Protein AF-A0A4Q6VB84-F1 (afdb_monomer_lite)

Sequence (178 aa):
MNTLSVRALLVRGMLSGLAAGAAALLVAYFLGESRVDAAIALEEHAAGGHHDHGGEEELVSRAMQATGGLATGVLVFGVAVGGIAAIAFCVALGRIGRFGPRATAAFLLAVTLAYVFLPSYNEVGPDFPGQLLWQFRLATLAVQAVLWAVFGLVFGVLAERLLTPASARPRSAETVAA

Structure (mmCIF, N/CA/C/O backbone):
data_AF-A0A4Q6VB84-F1
#
_entry.id   AF-A0A4Q6VB84-F1
#
loop_
_atom_site.group_PDB
_atom_site.id
_atom_site.type_symbol
_atom_site.label_atom_id
_atom_site.label_alt_id
_atom_site.label_comp_id
_atom_site.label_asym_id
_atom_site.label_entity_id
_atom_site.label_seq_id
_atom_site.pdbx_PDB_ins_code
_atom_site.Cartn_x
_atom_site.Cartn_y
_atom_site.Cartn_z
_atom_site.occupancy
_atom_site.B_iso_or_equiv
_atom_site.auth_seq_id
_atom_site.auth_comp_id
_atom_site.auth_asym_id
_atom_site.auth_atom_id
_atom_site.pdbx_PDB_model_num
ATOM 1 N N . MET A 1 1 ? -8.640 6.613 25.463 1.00 64.94 1 MET A N 1
ATOM 2 C CA . MET A 1 1 ? -7.884 5.343 25.358 1.00 64.94 1 MET A CA 1
ATOM 3 C C . MET A 1 1 ? -6.736 5.390 26.345 1.00 64.94 1 MET A C 1
ATOM 5 O O . MET A 1 1 ? -6.075 6.417 26.414 1.00 64.94 1 MET A O 1
ATOM 9 N N . ASN A 1 2 ? -6.501 4.315 27.094 1.00 80.69 2 ASN A N 1
ATOM 10 C CA . ASN A 1 2 ? -5.355 4.251 28.003 1.00 80.69 2 ASN A CA 1
ATOM 11 C C . ASN A 1 2 ? -4.072 3.968 27.204 1.00 80.69 2 ASN A C 1
ATOM 13 O O . ASN A 1 2 ? -4.127 3.400 26.110 1.00 80.69 2 ASN A O 1
ATOM 17 N N . THR A 1 3 ? -2.913 4.330 27.753 1.00 77.44 3 THR A N 1
ATOM 18 C CA . THR A 1 3 ? -1.592 4.169 27.107 1.00 77.44 3 THR A CA 1
ATOM 19 C C . THR A 1 3 ? -1.314 2.730 26.657 1.00 77.44 3 THR A C 1
ATOM 21 O O . THR A 1 3 ? -0.735 2.504 25.594 1.00 77.44 3 THR A O 1
ATOM 24 N N . LEU A 1 4 ? -1.807 1.744 27.413 1.00 76.62 4 LEU A N 1
ATOM 25 C CA . LEU A 1 4 ? -1.709 0.319 27.087 1.00 76.62 4 LEU A CA 1
ATOM 26 C C . LEU A 1 4 ? -2.448 -0.055 25.789 1.00 76.62 4 LEU A C 1
ATOM 28 O O . LEU A 1 4 ? -1.938 -0.862 25.012 1.00 76.62 4 LEU A O 1
ATOM 32 N N . SER A 1 5 ? -3.601 0.560 25.512 1.00 84.69 5 SER A N 1
ATOM 33 C CA . SER A 1 5 ? -4.367 0.327 24.279 1.00 84.69 5 SER A CA 1
ATOM 34 C C . SER A 1 5 ? -3.691 0.960 23.063 1.00 84.69 5 SER A C 1
ATOM 36 O O . SER A 1 5 ? -3.668 0.350 21.999 1.00 84.69 5 SER A O 1
ATOM 38 N N . VAL A 1 6 ? -3.095 2.147 23.227 1.00 89.19 6 VAL A N 1
ATOM 39 C CA . VAL A 1 6 ? -2.344 2.833 22.158 1.00 89.19 6 VAL A CA 1
ATOM 40 C C . VAL A 1 6 ? -1.129 2.004 21.744 1.00 89.19 6 VAL A C 1
ATOM 42 O O . VAL A 1 6 ? -0.947 1.719 20.563 1.00 89.19 6 VAL A O 1
ATOM 45 N N . ARG A 1 7 ? -0.336 1.540 22.720 1.00 92.81 7 ARG A N 1
ATOM 46 C CA . ARG A 1 7 ? 0.825 0.676 22.460 1.00 92.81 7 ARG A CA 1
ATOM 47 C C . ARG A 1 7 ? 0.422 -0.628 21.770 1.00 92.81 7 ARG A C 1
ATOM 49 O O . ARG A 1 7 ? 1.074 -1.043 20.817 1.00 92.81 7 ARG A O 1
ATOM 56 N N . ALA A 1 8 ? -0.651 -1.272 22.232 1.00 93.62 8 ALA A N 1
ATOM 57 C CA . ALA A 1 8 ? -1.135 -2.515 21.634 1.00 93.62 8 ALA A CA 1
ATOM 58 C C . ALA A 1 8 ? -1.599 -2.322 20.182 1.00 93.62 8 ALA A C 1
ATOM 60 O O . ALA A 1 8 ? -1.327 -3.170 19.333 1.00 93.62 8 ALA A O 1
ATOM 61 N N . LEU A 1 9 ? -2.268 -1.206 19.890 1.00 94.56 9 LEU A N 1
ATOM 62 C CA . LEU A 1 9 ? -2.715 -0.869 18.544 1.00 94.56 9 LEU A CA 1
ATOM 63 C C . LEU A 1 9 ? -1.532 -0.566 17.614 1.00 94.56 9 LEU A C 1
ATOM 65 O O . LEU A 1 9 ? -1.514 -1.059 16.491 1.00 94.56 9 LEU A O 1
ATOM 69 N N . LEU A 1 10 ? -0.519 0.160 18.101 1.00 96.56 10 LEU A N 1
ATOM 70 C CA . LEU A 1 10 ? 0.716 0.427 17.360 1.00 96.56 10 LEU A CA 1
ATOM 71 C C . LEU A 1 10 ? 1.419 -0.876 16.955 1.00 96.56 10 LEU A C 1
ATOM 73 O O . LEU A 1 10 ? 1.745 -1.058 15.787 1.00 96.56 10 LEU A O 1
ATOM 77 N N . VAL A 1 11 ? 1.597 -1.809 17.897 1.00 97.25 11 VAL A N 1
ATOM 78 C CA . VAL A 1 11 ? 2.215 -3.117 17.611 1.00 97.25 11 VAL A CA 1
ATOM 79 C C . VAL A 1 11 ? 1.403 -3.907 16.586 1.00 97.25 11 VAL A C 1
ATOM 81 O O . VAL A 1 11 ? 1.974 -4.447 15.643 1.00 97.25 11 VAL A O 1
ATOM 84 N N . ARG A 1 12 ? 0.071 -3.936 16.712 1.00 96.94 12 ARG A N 1
ATOM 85 C CA . ARG A 1 12 ? -0.808 -4.594 15.727 1.00 96.94 12 ARG A CA 1
ATOM 86 C C . ARG A 1 12 ? -0.713 -3.929 14.351 1.00 96.94 12 ARG A C 1
ATOM 88 O O . ARG A 1 12 ? -0.695 -4.640 13.352 1.00 96.94 12 ARG A O 1
ATOM 95 N N . GLY A 1 13 ? -0.593 -2.604 14.300 1.00 97.56 13 GLY A N 1
ATOM 96 C CA . GLY A 1 13 ? -0.328 -1.838 13.082 1.00 97.56 13 GLY A CA 1
ATOM 97 C C . GLY A 1 13 ? 0.971 -2.238 12.403 1.00 97.56 13 GLY A C 1
ATOM 98 O O . GLY A 1 13 ? 0.958 -2.606 11.234 1.00 97.56 13 GLY A O 1
ATOM 99 N N . MET A 1 14 ? 2.072 -2.241 13.155 1.00 98.44 14 MET A N 1
ATOM 100 C CA . MET A 1 14 ? 3.394 -2.648 12.667 1.00 98.44 14 MET A CA 1
ATOM 101 C C . MET A 1 14 ? 3.396 -4.087 12.133 1.00 98.44 14 MET A C 1
ATOM 103 O O . MET A 1 14 ? 3.909 -4.335 11.047 1.00 98.44 14 MET A O 1
ATOM 107 N N . LEU A 1 15 ? 2.768 -5.028 12.849 1.00 98.31 15 LEU A N 1
ATOM 108 C CA . LEU A 1 15 ? 2.642 -6.423 12.406 1.00 98.31 15 LEU A CA 1
ATOM 109 C C . LEU A 1 15 ? 1.769 -6.565 11.151 1.00 98.31 15 LEU A C 1
ATOM 111 O O . LEU A 1 15 ? 2.096 -7.343 10.258 1.00 98.31 15 LEU A O 1
ATOM 115 N N . SER A 1 16 ? 0.678 -5.801 11.061 1.00 98.31 16 SER A N 1
ATOM 116 C CA . SER A 1 16 ? -0.189 -5.794 9.873 1.00 98.31 16 SER A CA 1
ATOM 117 C C . SER A 1 16 ? 0.536 -5.204 8.667 1.00 98.31 16 SER A C 1
ATOM 119 O O . SER A 1 16 ? 0.426 -5.732 7.565 1.00 98.31 16 SER A O 1
ATOM 121 N N . GLY A 1 17 ? 1.313 -4.140 8.882 1.00 98.19 17 GLY A N 1
ATOM 122 C CA . GLY A 1 17 ? 2.165 -3.524 7.871 1.00 98.19 17 GLY A CA 1
ATOM 123 C C . GLY A 1 17 ? 3.274 -4.455 7.385 1.00 98.19 17 GLY A C 1
ATOM 124 O O . GLY A 1 17 ? 3.512 -4.534 6.185 1.00 98.19 17 GLY A O 1
ATOM 125 N N . LEU A 1 18 ? 3.890 -5.229 8.286 1.00 98.56 18 LEU A N 1
ATOM 126 C CA . LEU A 1 18 ? 4.851 -6.272 7.921 1.00 98.56 18 LEU A CA 1
ATOM 127 C C . LEU A 1 18 ? 4.205 -7.358 7.051 1.00 98.56 18 LEU A C 1
ATOM 129 O O . LEU A 1 18 ? 4.748 -7.710 6.008 1.00 98.56 18 LEU A O 1
ATOM 133 N N . ALA A 1 19 ? 3.041 -7.871 7.459 1.00 98.44 19 ALA A N 1
ATOM 134 C CA . ALA A 1 19 ? 2.314 -8.891 6.703 1.00 98.44 19 ALA A CA 1
ATOM 135 C C . ALA A 1 19 ? 1.904 -8.385 5.311 1.00 98.44 19 ALA A C 1
ATOM 137 O O . ALA A 1 19 ? 2.068 -9.090 4.315 1.00 98.44 19 ALA A O 1
ATOM 138 N N . ALA A 1 20 ? 1.421 -7.144 5.237 1.00 98.25 20 ALA A N 1
ATOM 139 C CA . ALA A 1 20 ? 1.074 -6.486 3.987 1.00 98.25 20 ALA A CA 1
ATOM 140 C C . ALA A 1 20 ? 2.299 -6.274 3.091 1.00 98.25 20 ALA A C 1
ATOM 142 O O . ALA A 1 20 ? 2.244 -6.599 1.908 1.00 98.25 20 ALA A O 1
ATOM 143 N N . GLY A 1 21 ? 3.409 -5.787 3.655 1.00 97.75 21 GLY A N 1
ATOM 144 C CA . GLY A 1 21 ? 4.674 -5.606 2.943 1.00 97.75 21 GLY A CA 1
ATOM 145 C C . GLY A 1 21 ? 5.223 -6.923 2.400 1.00 97.75 21 GLY A C 1
ATOM 146 O O . GLY A 1 21 ? 5.625 -6.976 1.245 1.00 97.75 21 GLY A O 1
ATOM 147 N N . ALA A 1 22 ? 5.161 -8.007 3.178 1.00 98.19 22 ALA A N 1
ATOM 148 C CA . ALA A 1 22 ? 5.572 -9.335 2.729 1.00 98.19 22 ALA A CA 1
ATOM 149 C C . ALA A 1 22 ? 4.695 -9.855 1.578 1.00 98.19 22 ALA A C 1
ATOM 151 O O . ALA A 1 22 ? 5.215 -10.331 0.572 1.00 98.19 22 ALA A O 1
ATOM 152 N N . ALA A 1 23 ? 3.370 -9.723 1.684 1.00 98.00 23 ALA A N 1
ATOM 153 C CA . ALA A 1 23 ? 2.458 -10.116 0.612 1.00 98.00 23 ALA A CA 1
ATOM 154 C C . ALA A 1 23 ? 2.670 -9.280 -0.663 1.00 98.00 23 ALA A C 1
ATOM 156 O O . ALA A 1 23 ? 2.710 -9.826 -1.764 1.00 98.00 23 ALA A O 1
ATOM 157 N N . ALA A 1 24 ? 2.854 -7.967 -0.513 1.00 96.69 24 ALA A N 1
ATOM 158 C CA . ALA A 1 24 ? 3.148 -7.059 -1.614 1.00 96.69 24 ALA A CA 1
ATOM 159 C C . ALA A 1 24 ? 4.498 -7.379 -2.273 1.00 96.69 24 ALA A C 1
ATOM 161 O O . ALA A 1 24 ? 4.574 -7.400 -3.498 1.00 96.69 24 ALA A O 1
ATOM 162 N N . LEU A 1 25 ? 5.529 -7.689 -1.479 1.00 95.81 25 LEU A N 1
ATOM 163 C CA . LEU A 1 25 ? 6.843 -8.113 -1.962 1.00 95.81 25 LEU A CA 1
ATOM 164 C C . LEU A 1 25 ? 6.747 -9.397 -2.787 1.00 95.81 25 LEU A C 1
ATOM 166 O O . LEU A 1 25 ? 7.326 -9.457 -3.862 1.00 95.81 25 LEU A O 1
ATOM 170 N N . LEU A 1 26 ? 5.991 -10.397 -2.325 1.00 95.75 26 LEU A N 1
ATOM 171 C CA . LEU A 1 26 ? 5.787 -11.637 -3.081 1.00 95.75 26 LEU A CA 1
ATOM 172 C C . LEU A 1 26 ? 5.144 -11.360 -4.444 1.00 95.75 26 LEU A C 1
ATOM 174 O O . LEU A 1 26 ? 5.608 -11.859 -5.464 1.00 95.75 26 LEU A O 1
ATOM 178 N N . VAL A 1 27 ? 4.103 -10.528 -4.483 1.00 95.19 27 VAL A N 1
ATOM 179 C CA . VAL A 1 27 ? 3.448 -10.155 -5.746 1.00 95.19 27 VAL A CA 1
ATOM 180 C C . VAL A 1 27 ? 4.393 -9.358 -6.640 1.00 95.19 27 VAL A C 1
ATOM 182 O O . VAL A 1 27 ? 4.457 -9.623 -7.838 1.00 95.19 27 VAL A O 1
ATOM 185 N N . ALA A 1 28 ? 5.142 -8.413 -6.071 1.00 93.00 28 ALA A N 1
ATOM 186 C CA . ALA A 1 28 ? 6.122 -7.616 -6.798 1.00 93.00 28 ALA A CA 1
ATOM 187 C C . ALA A 1 28 ? 7.250 -8.483 -7.368 1.00 93.00 28 ALA A C 1
ATOM 189 O O . ALA A 1 28 ? 7.664 -8.249 -8.496 1.00 93.00 28 ALA A O 1
ATOM 190 N N . TYR A 1 29 ? 7.689 -9.506 -6.637 1.00 91.00 29 TYR A N 1
ATOM 191 C CA . TYR A 1 29 ? 8.686 -10.463 -7.102 1.00 91.00 29 TYR A CA 1
ATOM 192 C C . TYR A 1 29 ? 8.188 -11.198 -8.356 1.00 91.00 29 TYR A C 1
ATOM 194 O O . TYR A 1 29 ? 8.801 -11.103 -9.413 1.00 91.00 29 TYR A O 1
ATOM 202 N N . PHE A 1 30 ? 7.002 -11.815 -8.301 1.00 91.75 30 PHE A N 1
ATOM 203 C CA . PHE A 1 30 ? 6.482 -12.591 -9.436 1.00 91.75 30 PHE A CA 1
ATOM 204 C C . PHE A 1 30 ? 6.022 -11.746 -10.633 1.00 91.75 30 PHE A C 1
ATOM 206 O O . PHE A 1 30 ? 6.180 -12.166 -11.779 1.00 91.75 30 PHE A O 1
ATOM 213 N N . LEU A 1 31 ? 5.403 -10.584 -10.404 1.00 92.38 31 LEU A N 1
ATOM 214 C CA . LEU A 1 31 ? 4.863 -9.752 -11.489 1.00 92.38 31 LEU A CA 1
ATOM 215 C C . LEU A 1 31 ? 5.858 -8.701 -11.989 1.00 92.38 31 LEU A C 1
ATOM 217 O O . LEU A 1 31 ? 5.692 -8.214 -13.109 1.00 92.38 31 LEU A O 1
ATOM 221 N N . GLY A 1 32 ? 6.824 -8.306 -11.161 1.00 86.50 32 GLY A N 1
ATOM 222 C CA . GLY A 1 32 ? 7.735 -7.196 -11.421 1.00 86.50 32 GLY A CA 1
ATOM 223 C C . GLY A 1 32 ? 9.008 -7.611 -12.144 1.00 86.50 32 GLY A C 1
ATOM 224 O O . GLY A 1 32 ? 9.365 -6.930 -13.098 1.00 86.50 32 GLY A O 1
ATOM 225 N N . GLU A 1 33 ? 9.644 -8.721 -11.754 1.00 87.06 33 GLU A N 1
ATOM 226 C CA . GLU A 1 33 ? 10.978 -9.116 -12.250 1.00 87.06 33 GLU A CA 1
ATOM 227 C C . GLU A 1 33 ? 11.017 -9.184 -13.784 1.00 87.06 33 GLU A C 1
ATOM 229 O O . GLU A 1 33 ? 11.725 -8.410 -14.419 1.00 87.06 33 GLU A O 1
ATOM 234 N N . SER A 1 34 ? 10.102 -9.947 -14.392 1.00 88.06 34 SER A N 1
ATOM 235 C CA . SER A 1 34 ? 9.989 -10.042 -15.859 1.00 88.06 34 SER A CA 1
ATOM 236 C C . SER A 1 34 ? 9.802 -8.700 -16.587 1.00 88.06 34 SER A C 1
ATOM 238 O O . SER A 1 34 ? 10.231 -8.549 -17.729 1.00 88.06 34 SER A O 1
ATOM 240 N N . ARG A 1 35 ? 9.143 -7.720 -15.955 1.00 90.88 35 ARG A N 1
ATOM 241 C CA . ARG A 1 35 ? 8.873 -6.399 -16.553 1.00 90.88 35 ARG A CA 1
ATOM 242 C C . ARG A 1 35 ? 10.078 -5.481 -16.398 1.00 90.88 35 ARG A C 1
ATOM 244 O O . ARG A 1 35 ? 10.379 -4.730 -17.321 1.00 90.88 35 ARG A O 1
ATOM 251 N N . VAL A 1 36 ? 10.754 -5.561 -15.252 1.00 90.19 36 VAL A N 1
ATOM 252 C CA . VAL A 1 36 ? 12.010 -4.854 -14.979 1.00 90.19 36 VAL A CA 1
ATOM 253 C C . VAL A 1 36 ? 13.097 -5.335 -15.937 1.00 90.19 36 VAL A C 1
ATOM 255 O O . VAL A 1 36 ? 13.716 -4.500 -16.588 1.00 90.19 36 VAL A O 1
ATOM 258 N N . ASP A 1 37 ? 13.248 -6.646 -16.123 1.00 91.25 37 ASP A N 1
ATOM 259 C CA . ASP A 1 37 ? 14.220 -7.213 -17.067 1.00 91.25 37 ASP A CA 1
ATOM 260 C C . ASP A 1 37 ? 13.943 -6.770 -18.509 1.00 91.25 37 ASP A C 1
ATOM 262 O O . ASP A 1 37 ? 14.855 -6.381 -19.238 1.00 91.25 37 ASP A O 1
ATOM 266 N N . ALA A 1 38 ? 12.668 -6.755 -18.916 1.00 91.19 38 ALA A N 1
ATOM 267 C CA . ALA A 1 38 ? 12.276 -6.264 -20.234 1.00 91.19 38 ALA A CA 1
ATOM 268 C C . ALA A 1 38 ? 12.592 -4.770 -20.425 1.00 91.19 38 ALA A C 1
ATOM 270 O O . ALA A 1 38 ? 12.961 -4.364 -21.524 1.00 91.19 38 ALA A O 1
ATOM 271 N N . ALA A 1 39 ? 12.457 -3.953 -19.376 1.00 88.81 39 ALA A N 1
ATOM 272 C CA . ALA A 1 39 ? 12.828 -2.541 -19.427 1.00 88.81 39 ALA A CA 1
ATOM 273 C C . ALA A 1 39 ? 14.348 -2.354 -19.538 1.00 88.81 39 ALA A C 1
ATOM 275 O O . ALA A 1 39 ? 14.793 -1.586 -20.386 1.00 88.81 39 ALA A O 1
ATOM 276 N N . ILE A 1 40 ? 15.132 -3.108 -18.761 1.00 88.94 40 ILE A N 1
ATOM 277 C CA . ILE A 1 40 ? 16.602 -3.073 -18.814 1.00 88.94 40 ILE A CA 1
ATOM 278 C C . ILE A 1 40 ? 17.099 -3.438 -20.218 1.00 88.94 40 ILE A C 1
ATOM 280 O O . ILE A 1 40 ? 17.918 -2.720 -20.781 1.00 88.94 40 ILE A O 1
ATOM 284 N N . ALA A 1 41 ? 16.553 -4.495 -20.826 1.00 90.06 41 ALA A N 1
ATOM 285 C CA . ALA A 1 41 ? 16.930 -4.890 -22.183 1.00 90.06 41 ALA A CA 1
ATOM 286 C C . ALA A 1 41 ? 16.657 -3.776 -23.213 1.00 90.06 41 ALA A C 1
ATOM 288 O O . ALA A 1 41 ? 17.451 -3.559 -24.127 1.00 90.06 41 ALA A O 1
ATOM 289 N N . LEU A 1 42 ? 15.550 -3.038 -23.070 1.00 87.94 42 LEU A N 1
ATOM 290 C CA . LEU A 1 42 ? 15.241 -1.900 -23.943 1.00 87.94 42 LEU A CA 1
ATOM 291 C C . LEU A 1 42 ? 16.223 -0.741 -23.753 1.00 87.94 42 LEU A C 1
ATOM 293 O O . LEU A 1 42 ? 16.631 -0.137 -24.744 1.00 87.94 42 LEU A O 1
ATOM 297 N N . GLU A 1 43 ? 16.609 -0.442 -22.512 1.00 84.88 43 GLU A N 1
ATOM 298 C CA . GLU A 1 43 ? 17.622 0.573 -22.204 1.00 84.88 43 GLU A CA 1
ATOM 299 C C . GLU A 1 43 ? 18.984 0.193 -22.800 1.00 84.88 43 GLU A C 1
ATOM 301 O O . GLU A 1 43 ? 19.604 1.014 -23.473 1.00 84.88 43 GLU A O 1
ATOM 306 N N . GLU A 1 44 ? 19.413 -1.064 -22.651 1.00 86.25 44 GLU A N 1
ATOM 307 C CA . GLU A 1 44 ? 20.661 -1.579 -23.233 1.00 86.25 44 GLU A CA 1
ATOM 308 C C . GLU A 1 44 ? 20.666 -1.505 -24.769 1.00 86.25 44 GLU A C 1
ATOM 310 O O . GLU A 1 44 ? 21.667 -1.107 -25.375 1.00 86.25 44 GLU A O 1
ATOM 315 N N . HIS A 1 45 ? 19.541 -1.837 -25.413 1.00 80.88 45 HIS A N 1
ATOM 316 C CA . HIS A 1 45 ? 19.388 -1.719 -26.864 1.00 80.88 45 HIS A CA 1
ATOM 317 C C . HIS A 1 45 ? 19.387 -0.261 -27.343 1.00 80.88 45 HIS A C 1
ATOM 319 O O . HIS A 1 45 ? 19.976 0.038 -28.385 1.00 80.88 45 HIS A O 1
ATOM 325 N N . ALA A 1 46 ? 18.747 0.645 -26.601 1.00 78.06 46 ALA A N 1
ATOM 326 C CA . ALA A 1 46 ? 18.695 2.068 -26.930 1.00 78.06 46 ALA A CA 1
ATOM 327 C C . ALA A 1 46 ? 20.038 2.781 -26.689 1.00 78.06 46 ALA A C 1
ATOM 329 O O . ALA A 1 46 ? 20.368 3.726 -27.404 1.00 78.06 46 ALA A O 1
ATOM 330 N N . ALA A 1 47 ? 20.832 2.309 -25.724 1.00 69.56 47 ALA A N 1
ATOM 331 C CA . ALA A 1 47 ? 22.106 2.907 -25.331 1.00 69.56 47 ALA A CA 1
ATOM 332 C C . ALA A 1 47 ? 23.282 2.613 -26.283 1.00 69.56 47 ALA A C 1
ATOM 334 O O . ALA A 1 47 ? 24.396 3.071 -26.031 1.00 69.56 47 ALA A O 1
ATOM 335 N N . GLY A 1 48 ? 23.080 1.857 -27.370 1.00 59.81 48 GLY A N 1
ATOM 336 C CA . GLY A 1 48 ? 24.124 1.646 -28.378 1.00 59.81 48 GLY A CA 1
ATOM 337 C C . GLY A 1 48 ? 25.432 1.083 -27.802 1.00 59.81 48 GLY A C 1
ATOM 338 O O . GLY A 1 48 ? 26.510 1.525 -28.179 1.00 59.81 48 GLY A O 1
ATOM 339 N N . GLY A 1 49 ? 25.356 0.138 -26.862 1.00 55.06 49 GLY A N 1
ATOM 340 C CA . GLY A 1 49 ? 26.479 -0.714 -26.454 1.00 55.06 49 GLY A CA 1
ATOM 341 C C . GLY A 1 49 ? 27.701 -0.066 -25.784 1.00 55.06 49 GLY A C 1
ATOM 342 O O . GLY A 1 49 ? 28.675 -0.788 -25.599 1.00 55.06 49 GLY A O 1
ATOM 343 N N . HIS A 1 50 ? 27.715 1.220 -25.416 1.00 51.47 50 HIS A N 1
ATOM 344 C CA . HIS A 1 50 ? 28.846 1.836 -24.695 1.00 51.47 50 HIS A CA 1
ATOM 345 C C . HIS A 1 50 ? 28.373 2.888 -23.674 1.00 51.47 50 HIS A C 1
ATOM 347 O O . HIS A 1 50 ? 28.479 4.092 -23.897 1.00 51.47 50 HIS A O 1
ATOM 353 N N . HIS A 1 51 ? 27.922 2.429 -22.506 1.00 57.22 51 HIS A N 1
ATOM 354 C CA . HIS A 1 51 ? 28.185 3.152 -21.261 1.00 57.22 51 HIS A CA 1
ATOM 355 C C . HIS A 1 51 ? 29.323 2.415 -20.548 1.00 57.22 51 HIS A C 1
ATOM 357 O O . HIS A 1 51 ? 29.100 1.457 -19.814 1.00 57.22 51 HIS A O 1
ATOM 363 N N . ASP A 1 52 ? 30.558 2.837 -20.828 1.00 50.53 52 ASP A N 1
ATOM 364 C CA . ASP A 1 52 ? 31.726 2.506 -20.011 1.00 50.53 52 ASP A CA 1
ATOM 365 C C . ASP A 1 52 ? 31.511 3.174 -18.646 1.00 50.53 52 ASP A C 1
ATOM 367 O O . ASP A 1 52 ? 31.771 4.365 -18.463 1.00 50.53 52 ASP A O 1
ATOM 371 N N . HIS A 1 53 ? 30.899 2.443 -17.710 1.00 59.66 53 HIS A N 1
ATOM 372 C CA . HIS A 1 53 ? 30.836 2.836 -16.308 1.00 59.66 53 HIS A CA 1
ATOM 373 C C . HIS A 1 53 ? 32.260 2.756 -15.760 1.00 59.66 53 HIS A C 1
ATOM 375 O O . HIS A 1 53 ? 32.682 1.729 -15.234 1.00 59.66 53 HIS A O 1
ATOM 381 N N . GLY A 1 54 ? 33.027 3.824 -15.979 1.00 50.47 54 GLY A N 1
ATOM 382 C CA . GLY A 1 54 ? 34.436 3.891 -15.635 1.00 50.47 54 GLY A CA 1
ATOM 383 C C . GLY A 1 54 ? 34.679 3.528 -14.174 1.00 50.47 54 GLY A C 1
ATOM 384 O O . GLY A 1 54 ? 34.351 4.302 -13.290 1.00 50.47 54 GLY A O 1
ATOM 385 N N . GLY A 1 55 ? 35.281 2.362 -13.937 1.00 53.94 55 GLY A N 1
ATOM 386 C CA . GLY A 1 55 ? 36.122 2.042 -12.777 1.00 53.94 55 GLY A CA 1
ATOM 387 C C . GLY A 1 55 ? 35.528 2.126 -11.366 1.00 53.94 55 GLY A C 1
ATOM 388 O O . GLY A 1 55 ? 36.273 1.900 -10.414 1.00 53.94 55 GLY A O 1
ATOM 389 N N . GLU A 1 56 ? 34.247 2.435 -11.188 1.00 59.47 56 GLU A N 1
ATOM 390 C CA . GLU A 1 56 ? 33.632 2.470 -9.860 1.00 59.47 56 GLU A CA 1
ATOM 391 C C . GLU A 1 56 ? 33.238 1.038 -9.496 1.00 59.47 56 GLU A C 1
ATOM 393 O O . GLU A 1 56 ? 32.236 0.521 -9.987 1.00 59.47 56 GLU A O 1
ATOM 398 N N . GLU A 1 57 ? 34.074 0.360 -8.700 1.00 67.88 57 GLU A N 1
ATOM 399 C CA . GLU A 1 57 ? 33.774 -0.982 -8.191 1.00 67.88 57 GLU A CA 1
ATOM 400 C C . GLU A 1 57 ? 32.344 -1.010 -7.639 1.00 67.88 57 GLU A C 1
ATOM 402 O O . GLU A 1 57 ? 32.001 -0.260 -6.722 1.00 67.88 57 GLU A O 1
ATOM 407 N N . GLU A 1 58 ? 31.494 -1.866 -8.211 1.00 72.00 58 GLU A N 1
ATOM 408 C CA . GLU A 1 58 ? 30.116 -2.032 -7.766 1.00 72.00 58 GLU A CA 1
ATOM 409 C C . GLU A 1 58 ? 30.119 -2.539 -6.313 1.00 72.00 58 GLU A C 1
ATOM 411 O O . GLU A 1 58 ? 30.260 -3.732 -6.045 1.00 72.00 58 GLU A O 1
ATOM 416 N N . LEU A 1 59 ? 29.971 -1.615 -5.355 1.00 83.81 59 LEU A N 1
ATOM 417 C CA . LEU A 1 59 ? 30.042 -1.904 -3.917 1.00 83.81 59 LEU A CA 1
ATOM 418 C C . LEU A 1 59 ? 28.968 -2.910 -3.458 1.00 83.81 59 LEU A C 1
ATOM 420 O O . LEU A 1 59 ? 29.141 -3.580 -2.440 1.00 83.81 59 LEU A O 1
ATOM 424 N N . VAL A 1 60 ? 27.841 -3.000 -4.178 1.00 83.94 60 VAL A N 1
ATOM 425 C CA . VAL A 1 60 ? 26.724 -3.911 -3.883 1.00 83.94 60 VAL A CA 1
ATOM 426 C C . VAL A 1 60 ? 26.165 -4.476 -5.180 1.00 83.94 60 VAL A C 1
ATOM 428 O O . VAL A 1 60 ? 25.576 -3.730 -5.957 1.00 83.94 60 VAL A O 1
ATOM 431 N N . SER A 1 61 ? 26.256 -5.796 -5.355 1.00 89.19 61 SER A N 1
ATOM 432 C CA . SER A 1 61 ? 25.794 -6.468 -6.571 1.00 89.19 61 SER A CA 1
ATOM 433 C C . SER A 1 61 ? 24.302 -6.260 -6.851 1.00 89.19 61 SER A C 1
ATOM 435 O O . SER A 1 61 ? 23.465 -6.334 -5.941 1.00 89.19 61 SER A O 1
ATOM 437 N N . ARG A 1 62 ? 23.941 -6.104 -8.130 1.00 84.56 62 ARG A N 1
ATOM 438 C CA . ARG A 1 62 ? 22.546 -6.090 -8.623 1.00 84.56 62 ARG A CA 1
ATOM 439 C C . ARG A 1 62 ? 21.681 -7.196 -8.015 1.00 84.56 62 ARG A C 1
ATOM 441 O O . ARG A 1 62 ? 20.557 -6.934 -7.597 1.00 84.56 62 ARG A O 1
ATOM 448 N N . ALA A 1 63 ? 22.218 -8.412 -7.901 1.00 86.25 63 ALA A N 1
ATOM 449 C CA . ALA A 1 63 ? 21.517 -9.545 -7.298 1.00 86.25 63 ALA A CA 1
ATOM 450 C C . ALA A 1 63 ? 21.161 -9.297 -5.820 1.00 86.25 63 ALA A C 1
ATOM 452 O O . ALA A 1 63 ? 20.042 -9.587 -5.395 1.00 86.25 63 ALA A O 1
ATOM 453 N N . MET A 1 64 ? 22.080 -8.721 -5.037 1.00 89.44 64 MET A N 1
ATOM 454 C CA . MET A 1 64 ? 21.824 -8.353 -3.641 1.00 89.44 64 MET A CA 1
ATOM 455 C C . MET A 1 64 ? 20.786 -7.229 -3.539 1.00 89.44 64 MET A C 1
ATOM 457 O O . MET A 1 64 ? 19.912 -7.279 -2.670 1.00 89.44 64 MET A O 1
ATOM 461 N N . GLN A 1 65 ? 20.836 -6.243 -4.441 1.00 88.62 65 GLN A N 1
ATOM 462 C CA . GLN A 1 65 ? 19.863 -5.144 -4.483 1.00 88.62 65 GLN A CA 1
ATOM 463 C C . GLN A 1 65 ? 18.446 -5.647 -4.812 1.00 88.62 65 GLN A C 1
ATOM 465 O O . GLN A 1 65 ? 17.500 -5.305 -4.101 1.00 88.62 65 GLN A O 1
ATOM 470 N N . ALA A 1 66 ? 18.307 -6.504 -5.829 1.00 84.88 66 ALA A N 1
ATOM 471 C CA . ALA A 1 66 ? 17.023 -7.046 -6.286 1.00 84.88 66 ALA A CA 1
ATOM 472 C C . ALA A 1 66 ? 16.376 -8.023 -5.288 1.00 84.88 66 ALA A C 1
ATOM 474 O O . ALA A 1 66 ? 15.159 -8.199 -5.292 1.00 84.88 66 ALA A O 1
ATOM 475 N N . THR A 1 67 ? 17.177 -8.640 -4.414 1.00 87.38 67 THR A N 1
ATOM 476 C CA . THR A 1 67 ? 16.702 -9.627 -3.437 1.00 87.38 67 THR A CA 1
ATOM 477 C C . THR A 1 67 ? 16.714 -9.057 -2.020 1.00 87.38 67 THR A C 1
ATOM 479 O O . THR A 1 67 ? 15.730 -8.464 -1.576 1.00 87.38 67 THR A O 1
ATOM 482 N N . GLY A 1 68 ? 17.822 -9.213 -1.294 1.00 89.12 68 GLY A N 1
ATOM 483 C CA . GLY A 1 68 ? 17.937 -8.856 0.118 1.00 89.12 68 GLY A CA 1
ATOM 484 C C . GLY A 1 68 ? 17.693 -7.373 0.386 1.00 89.12 68 GLY A C 1
ATOM 485 O O . GLY A 1 68 ? 17.012 -7.032 1.357 1.00 89.12 68 GLY A O 1
ATOM 486 N N . GLY A 1 69 ? 18.191 -6.498 -0.491 1.00 91.38 69 GLY A N 1
ATOM 487 C CA . GLY A 1 69 ? 17.988 -5.052 -0.407 1.00 91.38 69 GLY A CA 1
ATOM 488 C C . GLY A 1 69 ? 16.513 -4.673 -0.532 1.00 91.38 69 GLY A C 1
ATOM 489 O O . GLY A 1 69 ? 15.951 -4.070 0.386 1.00 91.38 69 GLY A O 1
ATOM 490 N N . LEU A 1 70 ? 15.869 -5.090 -1.625 1.00 90.69 70 LEU A N 1
ATOM 491 C CA . LEU A 1 70 ? 14.445 -4.859 -1.865 1.00 90.69 70 LEU A CA 1
ATOM 492 C C . LEU A 1 70 ? 13.576 -5.433 -0.739 1.00 90.69 70 LEU A C 1
ATOM 494 O O . LEU A 1 70 ? 12.708 -4.732 -0.216 1.00 90.69 70 LEU A O 1
ATOM 498 N N . ALA A 1 71 ? 13.832 -6.676 -0.326 1.00 94.25 71 ALA A N 1
ATOM 499 C CA . ALA A 1 71 ? 13.082 -7.319 0.745 1.00 94.25 71 ALA A CA 1
ATOM 500 C C . ALA A 1 71 ? 13.192 -6.534 2.057 1.00 94.25 71 ALA A C 1
ATOM 502 O O . ALA A 1 71 ? 12.180 -6.226 2.687 1.00 94.25 71 ALA A O 1
ATOM 503 N N . THR A 1 72 ? 14.407 -6.142 2.442 1.00 95.62 72 THR A N 1
ATOM 504 C CA . THR A 1 72 ? 14.634 -5.345 3.654 1.00 95.62 72 THR A CA 1
ATOM 505 C C . THR A 1 72 ? 13.902 -4.008 3.574 1.00 95.62 72 THR A C 1
ATOM 507 O O . THR A 1 72 ? 13.166 -3.655 4.498 1.00 95.62 72 THR A O 1
ATOM 510 N N . GLY A 1 73 ? 14.048 -3.289 2.457 1.00 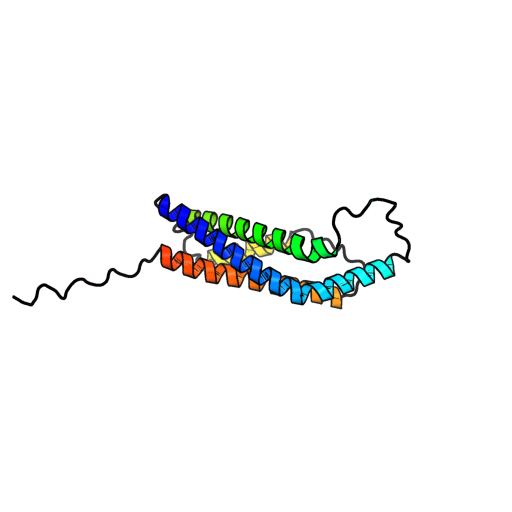94.31 73 GLY A N 1
ATOM 511 C CA . GLY A 1 73 ? 13.405 -1.995 2.242 1.00 94.31 73 GLY A CA 1
ATOM 512 C C . GLY A 1 73 ? 11.882 -2.075 2.338 1.00 94.31 73 GLY A C 1
ATOM 513 O O . GLY A 1 73 ? 11.276 -1.330 3.107 1.00 94.31 73 GLY A O 1
ATOM 514 N N . VAL A 1 74 ? 11.260 -3.018 1.624 1.00 95.12 74 VAL A N 1
ATOM 515 C CA . VAL A 1 74 ? 9.797 -3.180 1.595 1.00 95.12 74 VAL A CA 1
ATOM 516 C C . VAL A 1 74 ? 9.243 -3.599 2.957 1.00 95.12 74 VAL A C 1
ATOM 518 O O . VAL A 1 74 ? 8.209 -3.078 3.378 1.00 95.12 74 VAL A O 1
ATOM 521 N N . LEU A 1 75 ? 9.916 -4.499 3.679 1.00 97.56 75 LEU A N 1
ATOM 522 C CA . LEU A 1 75 ? 9.446 -4.960 4.990 1.00 97.56 75 LEU A CA 1
ATOM 523 C C . LEU A 1 75 ? 9.570 -3.869 6.060 1.00 97.56 75 LEU A C 1
ATOM 525 O O . LEU A 1 75 ? 8.620 -3.648 6.815 1.00 97.56 75 LEU A O 1
ATOM 529 N N . VAL A 1 76 ? 10.697 -3.150 6.103 1.00 98.00 76 VAL A N 1
ATOM 530 C CA . VAL A 1 76 ? 10.884 -2.015 7.024 1.00 98.00 76 VAL A CA 1
ATOM 531 C C . VAL A 1 76 ? 9.891 -0.899 6.705 1.00 98.00 76 VAL A C 1
ATOM 533 O O . VAL A 1 76 ? 9.246 -0.371 7.615 1.00 98.00 76 VAL A O 1
ATOM 536 N N . PHE A 1 77 ? 9.708 -0.582 5.421 1.00 96.31 77 PHE A N 1
ATOM 537 C CA . PHE A 1 77 ? 8.707 0.383 4.978 1.00 96.31 77 PHE A CA 1
ATOM 538 C C . PHE A 1 77 ? 7.293 -0.043 5.390 1.00 96.31 77 PHE A C 1
ATOM 540 O O . PHE A 1 77 ? 6.556 0.757 5.965 1.00 96.31 77 PHE A O 1
ATOM 547 N N . GLY A 1 78 ? 6.931 -1.311 5.182 1.00 97.50 78 GLY A N 1
ATOM 548 C CA . GLY A 1 78 ? 5.643 -1.868 5.591 1.00 97.50 78 GLY A CA 1
ATOM 549 C C . GLY A 1 78 ? 5.397 -1.730 7.094 1.00 97.50 78 GLY A C 1
ATOM 550 O O . GLY A 1 78 ? 4.342 -1.243 7.501 1.00 97.50 78 GLY A O 1
ATOM 551 N N . VAL A 1 79 ? 6.384 -2.075 7.928 1.00 98.44 79 VAL A N 1
ATOM 552 C CA . VAL A 1 79 ? 6.324 -1.883 9.390 1.00 98.44 79 VAL A CA 1
ATOM 553 C C . VAL A 1 79 ? 6.094 -0.414 9.749 1.00 98.44 79 VAL A C 1
ATOM 555 O O . VAL A 1 79 ? 5.204 -0.113 10.551 1.00 98.44 79 VAL A O 1
ATOM 558 N N . ALA A 1 80 ? 6.863 0.498 9.149 1.00 97.94 80 ALA A N 1
ATOM 559 C CA . ALA A 1 80 ? 6.767 1.930 9.416 1.00 97.94 80 ALA A CA 1
ATOM 560 C C . ALA A 1 80 ? 5.390 2.490 9.028 1.00 97.94 80 ALA A C 1
ATOM 562 O O . ALA A 1 80 ? 4.719 3.112 9.856 1.00 97.94 80 ALA A O 1
ATOM 563 N N . VAL A 1 81 ? 4.927 2.210 7.806 1.00 97.25 81 VAL A N 1
ATOM 564 C CA . VAL A 1 81 ? 3.610 2.638 7.313 1.00 97.25 81 VAL A CA 1
ATOM 565 C C . VAL A 1 81 ? 2.488 2.043 8.158 1.00 97.25 81 VAL A C 1
ATOM 567 O O . VAL A 1 81 ? 1.564 2.764 8.531 1.00 97.25 81 VAL A O 1
ATOM 570 N N . GLY A 1 82 ? 2.578 0.765 8.534 1.00 97.31 82 GLY A N 1
ATOM 571 C CA . GLY A 1 82 ? 1.593 0.123 9.404 1.00 97.31 82 GLY A CA 1
ATOM 572 C C . GLY A 1 82 ? 1.527 0.752 10.799 1.00 97.31 82 GLY A C 1
ATOM 573 O O . GLY A 1 82 ? 0.439 0.939 11.350 1.00 97.31 82 GLY A O 1
ATOM 574 N N . GLY A 1 83 ? 2.676 1.139 11.359 1.00 97.25 83 GLY A N 1
ATOM 575 C CA . GLY A 1 83 ? 2.745 1.878 12.619 1.00 97.25 83 GLY A CA 1
ATOM 576 C C . GLY A 1 83 ? 2.117 3.273 12.522 1.00 97.25 83 GLY A C 1
ATOM 577 O O . GLY A 1 83 ? 1.275 3.628 13.351 1.00 97.25 83 GLY A O 1
ATOM 578 N N . ILE A 1 84 ? 2.461 4.035 11.478 1.00 97.25 84 ILE A N 1
ATOM 579 C CA . ILE A 1 84 ? 1.881 5.361 11.203 1.00 97.25 84 ILE A CA 1
ATOM 580 C C . ILE A 1 84 ? 0.362 5.255 11.032 1.00 97.25 84 ILE A C 1
ATOM 582 O O . ILE A 1 84 ? -0.385 6.012 11.655 1.00 97.25 84 ILE A O 1
ATOM 586 N N . ALA A 1 85 ? -0.108 4.285 10.248 1.00 94.88 85 ALA A N 1
ATOM 587 C CA . ALA A 1 85 ? -1.528 4.048 10.024 1.00 94.88 85 ALA A CA 1
ATOM 588 C C . ALA A 1 85 ? -2.270 3.700 11.326 1.00 94.88 85 ALA A C 1
ATOM 590 O O . ALA A 1 85 ? -3.371 4.200 11.550 1.00 94.88 85 ALA A O 1
ATOM 591 N N . ALA A 1 86 ? -1.668 2.919 12.229 1.00 95.38 86 ALA A N 1
ATOM 592 C CA . ALA A 1 86 ? -2.262 2.633 13.535 1.00 95.38 86 ALA A CA 1
ATOM 593 C C . ALA A 1 86 ? -2.348 3.867 14.446 1.00 95.38 86 ALA A C 1
ATOM 595 O O . ALA A 1 86 ? -3.344 4.035 15.155 1.00 95.38 86 ALA A O 1
ATOM 596 N N . ILE A 1 87 ? -1.347 4.751 14.417 1.00 94.75 87 ILE A N 1
ATOM 597 C CA . ILE A 1 87 ? -1.396 6.029 15.145 1.00 94.75 87 ILE A CA 1
ATOM 598 C C . ILE A 1 87 ? -2.496 6.920 14.563 1.00 94.75 87 ILE A C 1
ATOM 600 O O . ILE A 1 87 ? -3.325 7.438 15.313 1.00 94.75 87 ILE A O 1
ATOM 604 N N . ALA A 1 88 ? -2.553 7.051 13.236 1.00 94.12 88 ALA A N 1
ATOM 605 C CA . ALA A 1 88 ? -3.598 7.806 12.553 1.00 94.12 88 ALA A CA 1
ATOM 606 C C . ALA A 1 88 ? -4.994 7.258 12.892 1.00 94.12 88 ALA A C 1
ATOM 608 O O . ALA A 1 88 ? -5.887 8.026 13.249 1.00 94.12 88 ALA A O 1
ATOM 609 N N . PHE A 1 89 ? -5.163 5.932 12.888 1.00 92.12 89 PHE A N 1
ATOM 610 C CA . PHE A 1 89 ? -6.398 5.271 13.306 1.00 92.12 89 PHE A CA 1
ATOM 611 C C . PHE A 1 89 ? -6.752 5.597 14.761 1.00 92.12 89 PHE A C 1
ATOM 613 O O . PHE A 1 89 ? -7.888 5.966 15.044 1.00 92.12 89 PHE A O 1
ATOM 620 N N . CYS A 1 90 ? -5.788 5.537 15.684 1.00 91.12 90 CYS A N 1
ATOM 621 C CA . CYS A 1 90 ? -5.998 5.901 17.087 1.00 91.12 90 CYS A CA 1
ATOM 622 C C . CYS A 1 90 ? -6.491 7.349 17.251 1.00 91.12 90 CYS A C 1
ATOM 624 O O . CYS A 1 90 ? -7.345 7.620 18.093 1.00 91.12 90 CYS A O 1
ATOM 626 N N . VAL A 1 91 ? -5.938 8.281 16.469 1.00 90.19 91 VAL A N 1
ATOM 627 C CA . VAL A 1 91 ? -6.316 9.703 16.488 1.00 90.19 91 VAL A CA 1
ATOM 628 C C . VAL A 1 91 ? -7.697 9.919 15.869 1.00 90.19 91 VAL A C 1
ATOM 630 O O . VAL A 1 91 ? -8.445 10.771 16.350 1.00 90.19 91 VAL A O 1
ATOM 633 N N . ALA A 1 92 ? -8.032 9.168 14.821 1.00 90.25 92 ALA A N 1
ATOM 634 C CA . ALA A 1 92 ? -9.287 9.275 14.083 1.00 90.25 92 ALA A CA 1
ATOM 635 C C . ALA A 1 92 ? -10.472 8.578 14.772 1.00 90.25 92 ALA A C 1
ATOM 637 O O . ALA A 1 92 ? -11.622 8.986 14.574 1.00 90.25 92 ALA A O 1
ATOM 638 N N . LEU A 1 93 ? -10.210 7.536 15.568 1.00 87.44 93 LEU A N 1
ATOM 639 C CA . LEU A 1 93 ? -11.235 6.698 16.186 1.00 87.44 93 LEU A CA 1
ATOM 640 C C . LEU A 1 93 ? -12.202 7.541 17.033 1.00 87.44 93 LEU A C 1
ATOM 642 O O . LEU A 1 93 ? -11.802 8.224 17.973 1.00 87.44 93 LEU A O 1
ATOM 646 N N . GLY A 1 94 ? -13.489 7.502 16.677 1.00 81.88 94 GLY A N 1
ATOM 647 C CA . GLY A 1 94 ? -14.550 8.267 17.344 1.00 81.88 94 GLY A CA 1
ATOM 648 C C . GLY A 1 94 ? -14.583 9.769 17.023 1.00 81.88 94 GLY A C 1
ATOM 649 O O . GLY A 1 94 ? -15.484 10.454 17.498 1.00 81.88 94 GLY A O 1
ATOM 650 N N . ARG A 1 95 ? -13.643 10.287 16.219 1.00 84.88 95 ARG A N 1
ATOM 651 C CA . ARG A 1 95 ? -13.610 11.696 15.777 1.00 84.88 95 ARG A CA 1
ATOM 652 C C . ARG A 1 95 ? -14.139 11.892 14.362 1.00 84.88 95 ARG A C 1
ATOM 654 O O . ARG A 1 95 ? -14.702 12.939 14.059 1.00 84.88 95 ARG A O 1
ATOM 661 N N . ILE A 1 96 ? -13.964 10.893 13.502 1.00 81.88 96 ILE A N 1
ATOM 662 C CA . ILE A 1 96 ? -14.515 10.910 12.147 1.00 81.88 96 ILE A CA 1
ATOM 663 C C . ILE A 1 96 ? -15.954 10.380 12.216 1.00 81.88 96 ILE A C 1
ATOM 665 O O . ILE A 1 96 ? -16.185 9.211 12.520 1.00 81.88 96 ILE A O 1
ATOM 669 N N . GLY A 1 97 ? -16.924 11.273 11.998 1.00 74.25 97 GLY A N 1
ATOM 670 C CA . GLY A 1 97 ? -18.352 10.946 11.958 1.00 74.25 97 GLY A CA 1
ATOM 671 C C . GLY A 1 97 ? -18.776 10.259 10.655 1.00 74.25 97 GLY A C 1
ATOM 672 O O . GLY A 1 97 ? -17.980 10.049 9.741 1.00 74.25 97 GLY A O 1
ATOM 673 N N . ARG A 1 98 ? -20.066 9.922 10.541 1.00 80.00 98 ARG A N 1
ATOM 674 C CA . ARG A 1 98 ? -20.628 9.364 9.300 1.00 80.00 98 ARG A CA 1
ATOM 675 C C . ARG A 1 98 ? -20.717 10.465 8.242 1.00 80.00 98 ARG A C 1
ATOM 677 O O . ARG A 1 98 ? -21.469 11.422 8.419 1.00 80.00 98 ARG A O 1
ATOM 684 N N . PHE A 1 99 ? -19.982 10.322 7.140 1.00 83.75 99 PHE A N 1
ATOM 685 C CA . PHE A 1 99 ? -20.161 11.183 5.972 1.00 83.75 99 PHE A CA 1
ATOM 686 C C . PHE A 1 99 ? -21.587 11.013 5.432 1.00 83.75 99 PHE A C 1
ATOM 688 O O . PHE A 1 99 ? -22.002 9.910 5.082 1.00 83.75 99 PHE A O 1
ATOM 695 N N . GLY A 1 100 ? -22.354 12.105 5.393 1.00 91.56 100 GLY A N 1
ATOM 696 C CA . GLY A 1 100 ? -23.641 12.134 4.700 1.00 91.56 100 GLY A CA 1
ATOM 697 C C . GLY A 1 100 ? -23.447 12.234 3.180 1.00 91.56 100 GLY A C 1
ATOM 698 O O . GLY A 1 100 ? -22.395 12.708 2.745 1.00 91.56 100 GLY A O 1
ATOM 699 N N . PRO A 1 101 ? -24.462 11.899 2.360 1.00 94.12 101 PRO A N 1
ATOM 700 C CA . PRO A 1 101 ? -24.336 11.878 0.898 1.00 94.12 101 PRO A CA 1
ATOM 701 C C . PRO A 1 101 ? -23.753 13.165 0.292 1.00 94.12 101 PRO A C 1
ATOM 703 O O . PRO A 1 101 ? -22.919 13.104 -0.606 1.00 94.12 101 PRO A O 1
ATOM 706 N N . ARG A 1 102 ? -24.130 14.339 0.824 1.00 94.69 102 ARG A N 1
ATOM 707 C CA . ARG A 1 102 ? -23.597 15.640 0.380 1.00 94.69 102 ARG A CA 1
ATOM 708 C C . ARG A 1 102 ? -22.113 15.820 0.703 1.00 94.69 102 ARG A C 1
ATOM 710 O O . ARG A 1 102 ? -21.373 16.307 -0.139 1.00 94.69 102 ARG A O 1
ATOM 717 N N . ALA A 1 103 ? -21.684 15.426 1.902 1.00 92.88 103 ALA A N 1
ATOM 718 C CA . ALA A 1 103 ? -20.285 15.523 2.311 1.00 92.88 103 ALA A CA 1
ATOM 719 C C . ALA A 1 103 ? -19.411 14.564 1.493 1.00 92.88 103 ALA A C 1
ATOM 721 O O . ALA A 1 103 ? -18.332 14.946 1.053 1.00 92.88 103 ALA A O 1
ATOM 722 N N . THR A 1 104 ? -19.911 13.355 1.220 1.00 93.06 104 THR A N 1
ATOM 723 C CA . THR A 1 104 ? -19.256 12.404 0.315 1.00 93.06 104 THR A CA 1
ATOM 724 C C . THR A 1 104 ? -19.146 12.966 -1.101 1.00 93.06 104 THR A C 1
ATOM 726 O O . THR A 1 104 ? -18.062 12.941 -1.672 1.00 93.06 104 THR A O 1
ATOM 729 N N . ALA A 1 105 ? -20.227 13.524 -1.657 1.00 95.88 105 ALA A N 1
ATOM 730 C CA . ALA A 1 105 ? -20.203 14.129 -2.989 1.00 95.88 105 ALA A CA 1
ATOM 731 C C . ALA A 1 105 ? -19.223 15.313 -3.072 1.00 95.88 105 ALA A C 1
ATOM 733 O O . ALA A 1 105 ? -18.452 15.403 -4.023 1.00 95.88 105 ALA A O 1
ATOM 734 N N . ALA A 1 106 ? -19.206 16.183 -2.057 1.00 95.75 106 ALA A N 1
ATOM 735 C CA . ALA A 1 106 ? -18.271 17.304 -1.982 1.00 95.75 106 ALA A CA 1
ATOM 736 C C . ALA A 1 106 ? -16.812 16.836 -1.874 1.00 95.75 106 ALA A C 1
ATOM 738 O O . ALA A 1 106 ? -15.943 17.396 -2.536 1.00 95.75 106 ALA A O 1
ATOM 739 N N . PHE A 1 107 ? -16.544 15.792 -1.085 1.00 94.31 107 PHE A N 1
ATOM 740 C CA . PHE A 1 107 ? -15.212 15.199 -0.979 1.00 94.31 107 PHE A CA 1
ATOM 741 C C . PHE A 1 107 ? -14.750 14.605 -2.313 1.00 94.31 107 PHE A C 1
ATOM 743 O O . PHE A 1 107 ? -13.646 14.906 -2.757 1.00 94.31 107 PHE A O 1
ATOM 750 N N . LEU A 1 108 ? -15.602 13.821 -2.982 1.00 96.62 108 LEU A N 1
ATOM 751 C CA . LEU A 1 108 ? -15.286 13.260 -4.298 1.00 96.62 108 LEU A CA 1
ATOM 752 C C . LEU A 1 108 ? -15.011 14.365 -5.319 1.00 96.62 108 LEU A C 1
ATOM 754 O O . LEU A 1 108 ? -13.997 14.306 -6.006 1.00 96.62 108 LEU A O 1
ATOM 758 N N . LEU A 1 109 ? -15.851 15.405 -5.361 1.00 97.75 109 LEU A N 1
ATOM 759 C CA . LEU A 1 109 ? -15.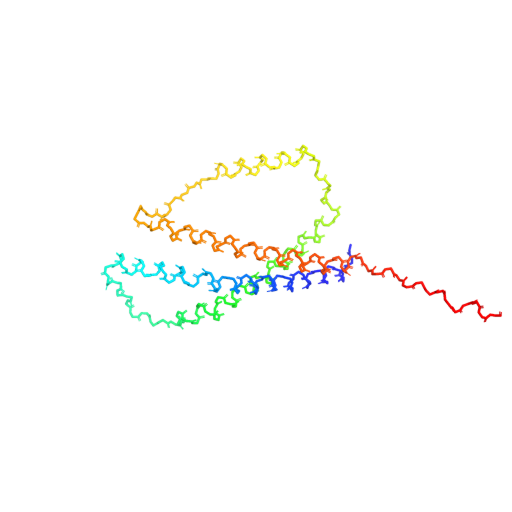627 16.562 -6.225 1.00 97.75 109 LEU A CA 1
ATOM 760 C C . LEU A 1 109 ? -14.279 17.230 -5.928 1.00 97.75 109 LEU A C 1
ATOM 762 O O . LEU A 1 109 ? -13.519 17.490 -6.854 1.00 97.75 109 LEU A O 1
ATOM 766 N N . ALA A 1 110 ? -13.956 17.477 -4.657 1.00 97.25 110 ALA A N 1
ATOM 767 C CA . ALA A 1 110 ? -12.694 18.100 -4.267 1.00 97.25 110 ALA A CA 1
ATOM 768 C C . ALA A 1 110 ? -11.477 17.261 -4.690 1.00 97.25 110 ALA A C 1
ATOM 770 O O . ALA A 1 110 ? -10.529 17.805 -5.252 1.00 97.25 110 ALA A O 1
ATOM 771 N N . VAL A 1 111 ? -11.518 15.942 -4.475 1.00 97.31 111 VAL A N 1
ATOM 772 C CA . VAL A 1 111 ? -10.456 15.012 -4.895 1.00 97.31 111 VAL A CA 1
ATOM 773 C C . VAL A 1 111 ? -10.313 14.997 -6.417 1.00 97.31 111 VAL A C 1
ATOM 775 O O . VAL A 1 111 ? -9.196 15.067 -6.926 1.00 97.31 111 VAL A O 1
ATOM 778 N N . THR A 1 112 ? -11.425 14.951 -7.154 1.00 97.50 112 THR A N 1
ATOM 779 C CA . THR A 1 112 ? -11.409 14.992 -8.621 1.00 97.50 112 THR A CA 1
ATOM 780 C C . THR A 1 112 ? -10.840 16.308 -9.139 1.00 97.50 112 THR A C 1
ATOM 782 O O . THR A 1 112 ? -9.991 16.281 -10.023 1.00 97.50 112 THR A O 1
ATOM 785 N N . LEU A 1 113 ? -11.251 17.450 -8.582 1.00 97.75 113 LEU A N 1
ATOM 786 C CA . LEU A 1 113 ? -10.698 18.749 -8.967 1.00 97.75 113 LEU A CA 1
ATOM 787 C C . LEU A 1 113 ? -9.198 18.812 -8.667 1.00 97.75 113 LEU A C 1
ATOM 789 O O . LEU A 1 113 ? -8.429 19.199 -9.540 1.00 97.75 113 LEU A O 1
ATOM 793 N N . ALA A 1 114 ? -8.766 18.370 -7.483 1.00 96.75 114 ALA A N 1
ATOM 794 C CA . ALA A 1 114 ? -7.348 18.314 -7.136 1.00 96.75 114 ALA A CA 1
ATOM 795 C C . ALA A 1 114 ? -6.542 17.455 -8.127 1.00 96.75 114 ALA A C 1
ATOM 797 O O . ALA A 1 114 ? -5.465 17.868 -8.542 1.00 96.75 114 ALA A O 1
ATOM 798 N N . TYR A 1 115 ? -7.076 16.302 -8.544 1.00 93.81 115 TYR A N 1
ATOM 799 C CA . TYR A 1 115 ? -6.444 15.447 -9.551 1.00 93.81 115 TYR A CA 1
ATOM 800 C C . TYR A 1 115 ? -6.381 16.112 -10.934 1.00 93.81 115 TYR A C 1
ATOM 802 O O . TYR A 1 115 ? -5.339 16.079 -11.576 1.00 93.81 115 TYR A O 1
ATOM 810 N N . VAL A 1 116 ? -7.470 16.745 -11.381 1.00 95.19 116 VAL A N 1
ATOM 811 C CA . VAL A 1 116 ? -7.546 17.411 -12.695 1.00 95.19 116 VAL A CA 1
ATOM 812 C C . VAL A 1 116 ? -6.610 18.620 -12.782 1.00 95.19 116 VAL A C 1
ATOM 814 O O . VAL A 1 116 ? -6.044 18.875 -13.841 1.00 95.19 116 VAL A O 1
ATOM 817 N N . PHE A 1 117 ? -6.433 19.359 -11.685 1.00 95.69 117 PHE A N 1
ATOM 818 C CA . PHE A 1 117 ? -5.530 20.513 -11.633 1.00 95.69 117 PHE A CA 1
ATOM 819 C C . PHE A 1 117 ? -4.075 20.146 -11.319 1.00 95.69 117 PHE A C 1
ATOM 821 O O . PHE A 1 117 ? -3.212 21.026 -11.352 1.00 95.69 117 PHE A O 1
ATOM 828 N N . LEU A 1 118 ? -3.780 18.879 -11.016 1.00 94.50 118 LEU A N 1
ATOM 829 C CA . LEU A 1 118 ? -2.411 18.434 -10.800 1.00 94.50 118 LEU A CA 1
ATOM 830 C C . LEU A 1 118 ? -1.660 18.465 -12.145 1.00 94.50 118 LEU A C 1
ATOM 832 O O . LEU A 1 118 ? -2.103 17.817 -13.096 1.00 94.50 118 LEU A O 1
ATOM 836 N N . PRO A 1 119 ? -0.536 19.194 -12.263 1.00 92.56 119 PRO A N 1
ATOM 837 C CA . PRO A 1 119 ? 0.221 19.229 -13.506 1.00 92.56 119 PRO A CA 1
ATOM 838 C C . PRO A 1 119 ? 0.729 17.826 -13.849 1.00 92.56 119 PRO A C 1
ATOM 840 O O . PRO A 1 119 ? 1.362 17.161 -13.030 1.00 92.56 119 PRO A O 1
ATOM 843 N N . SER A 1 120 ? 0.449 17.379 -15.071 1.00 86.50 120 SER A N 1
ATOM 844 C CA . SER A 1 120 ? 0.944 16.107 -15.592 1.00 86.50 120 SER A CA 1
ATOM 845 C C . SER A 1 120 ? 2.177 16.326 -16.456 1.00 86.50 120 SER A C 1
ATOM 847 O O . SER A 1 120 ? 2.227 17.273 -17.241 1.00 86.50 120 SER A O 1
ATOM 849 N N . TYR A 1 121 ? 3.119 15.397 -16.386 1.00 85.62 121 TYR A N 1
ATOM 850 C CA . TYR A 1 121 ? 4.300 15.366 -17.232 1.00 85.62 121 TYR A CA 1
ATOM 851 C C . TYR A 1 121 ? 4.473 13.945 -17.776 1.00 85.62 121 TYR A C 1
ATOM 853 O O . TYR A 1 121 ? 4.190 12.971 -17.079 1.00 85.62 121 TYR A O 1
ATOM 861 N N . ASN A 1 122 ? 4.851 13.828 -19.049 1.00 85.31 122 ASN A N 1
ATOM 862 C CA . ASN A 1 122 ? 5.096 12.539 -19.687 1.00 85.31 122 ASN A CA 1
ATOM 863 C C . ASN A 1 122 ? 6.598 12.381 -19.917 1.00 85.31 122 ASN A C 1
ATOM 865 O O . ASN A 1 122 ? 7.141 12.968 -20.848 1.00 85.31 122 ASN A O 1
ATOM 869 N N . GLU A 1 123 ? 7.249 11.596 -19.064 1.00 82.75 123 GLU A N 1
ATOM 870 C CA . GLU A 1 123 ? 8.678 11.264 -19.188 1.00 82.75 123 GLU A CA 1
ATOM 871 C C . GLU A 1 123 ? 8.936 10.135 -20.187 1.00 82.75 123 GLU A C 1
ATOM 873 O O . GLU A 1 123 ?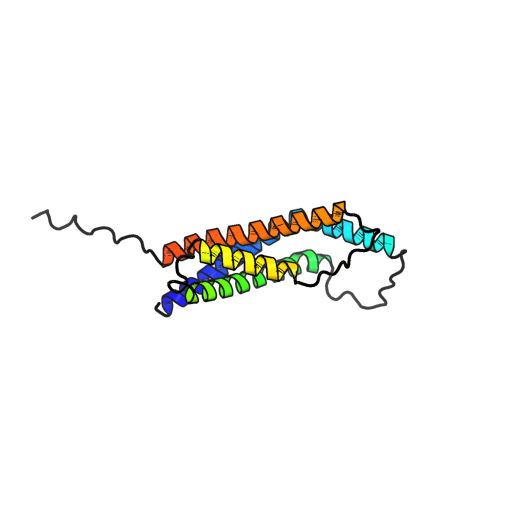 10.077 9.867 -20.549 1.00 82.75 123 GLU A O 1
ATOM 878 N N . VAL A 1 124 ? 7.878 9.457 -20.635 1.00 85.19 124 VAL A N 1
ATOM 879 C CA . VAL A 1 124 ? 7.993 8.317 -21.538 1.00 85.19 124 VAL A CA 1
ATOM 880 C C . VAL A 1 124 ? 8.115 8.819 -22.975 1.00 85.19 124 VAL A C 1
ATOM 882 O O . VAL A 1 124 ? 7.180 9.423 -23.512 1.00 85.19 124 VAL A O 1
ATOM 885 N N . GLY A 1 125 ? 9.271 8.556 -23.591 1.00 84.50 125 GLY A N 1
ATOM 886 C CA . GLY A 1 125 ? 9.545 8.876 -24.991 1.00 84.50 125 GLY A CA 1
ATOM 887 C C . GLY A 1 125 ? 8.598 8.161 -25.970 1.00 84.50 125 GLY A C 1
ATOM 888 O O . GLY A 1 125 ? 8.020 7.127 -25.628 1.00 84.50 125 GLY A O 1
ATOM 889 N N . PRO A 1 126 ? 8.433 8.690 -27.196 1.00 84.19 126 PRO A N 1
ATOM 890 C CA . PRO A 1 126 ? 7.466 8.176 -28.171 1.00 84.19 126 PRO A CA 1
ATOM 891 C C . PRO A 1 126 ? 7.745 6.733 -28.620 1.00 84.19 126 PRO A C 1
ATOM 893 O O . PRO A 1 126 ? 6.808 6.028 -28.985 1.00 84.19 126 PRO A O 1
ATOM 896 N N . ASP A 1 127 ? 9.001 6.287 -28.547 1.00 87.19 127 ASP A N 1
ATOM 897 C CA . ASP A 1 127 ? 9.433 4.955 -28.990 1.00 87.19 127 ASP A CA 1
ATOM 898 C C . ASP A 1 127 ? 9.332 3.878 -27.893 1.00 87.19 1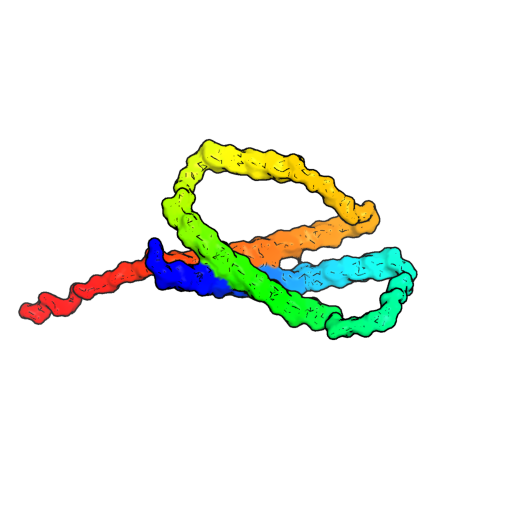27 ASP A C 1
ATOM 900 O O . ASP A 1 127 ? 9.613 2.703 -28.138 1.00 87.19 127 ASP A O 1
ATOM 904 N N . PHE A 1 128 ? 8.920 4.242 -26.671 1.00 89.56 128 PHE A N 1
ATOM 905 C CA . PHE A 1 128 ? 8.790 3.277 -25.580 1.00 89.56 128 PHE A CA 1
ATOM 906 C C . PHE A 1 128 ? 7.607 2.318 -25.818 1.00 89.56 128 PHE A C 1
ATOM 908 O O . PHE A 1 128 ? 6.491 2.769 -26.104 1.00 89.56 128 PHE A O 1
ATOM 915 N N . PRO A 1 129 ? 7.767 0.995 -25.622 1.00 92.94 129 PRO A N 1
ATOM 916 C CA . PRO A 1 129 ? 6.686 0.042 -25.857 1.00 92.94 129 PRO A CA 1
ATOM 917 C C . PRO A 1 129 ? 5.481 0.262 -24.927 1.00 92.94 129 PRO A C 1
ATOM 919 O O . PRO A 1 129 ? 5.508 -0.057 -23.734 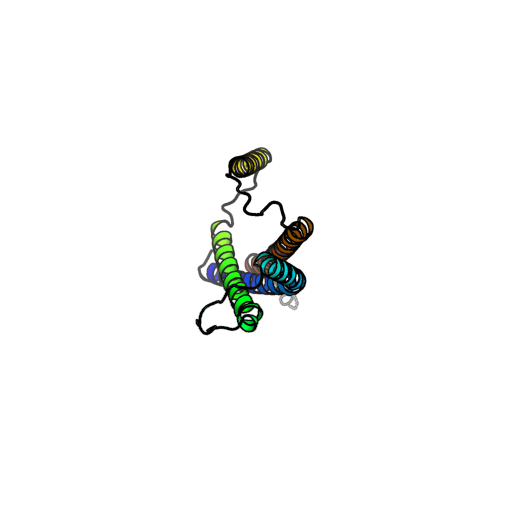1.00 92.94 129 PRO A O 1
ATOM 922 N N . GLY A 1 130 ? 4.361 0.732 -25.486 1.00 92.62 130 GLY A N 1
ATOM 923 C CA . GLY A 1 130 ? 3.133 1.003 -24.722 1.00 92.62 130 GLY A CA 1
ATOM 924 C C . GLY A 1 130 ? 2.563 -0.223 -23.996 1.00 92.62 130 GLY A C 1
ATOM 925 O O . GLY A 1 130 ? 1.997 -0.097 -22.910 1.00 92.62 130 GLY A O 1
ATOM 926 N N . GLN A 1 131 ? 2.772 -1.424 -24.546 1.00 95.00 131 GLN A N 1
ATOM 927 C CA . GLN A 1 131 ? 2.361 -2.674 -23.904 1.00 95.00 131 GLN A CA 1
ATOM 928 C C . GLN A 1 131 ? 3.151 -2.950 -22.618 1.00 95.00 131 GLN A C 1
ATOM 930 O O . GLN A 1 131 ? 2.560 -3.363 -21.621 1.00 95.00 131 GLN A O 1
ATOM 935 N N . LEU A 1 132 ? 4.463 -2.691 -22.612 1.00 94.25 132 LEU A N 1
ATOM 936 C CA . LEU A 1 132 ? 5.292 -2.853 -21.416 1.00 94.25 132 LEU A CA 1
ATOM 937 C C . LEU A 1 132 ? 4.891 -1.832 -20.344 1.00 94.25 132 LEU A C 1
ATOM 939 O O . LEU A 1 132 ? 4.735 -2.187 -19.176 1.00 94.25 132 LEU A O 1
ATOM 943 N N . LEU A 1 133 ? 4.612 -0.587 -20.745 1.00 93.38 133 LEU A N 1
ATOM 944 C CA . LEU A 1 133 ? 4.101 0.440 -19.833 1.00 93.38 133 LEU A CA 1
ATOM 945 C C . LEU A 1 133 ? 2.766 0.023 -19.195 1.00 93.38 133 LEU A C 1
ATOM 947 O O . LEU A 1 133 ? 2.564 0.173 -17.987 1.00 93.38 133 LEU A O 1
ATOM 951 N N . TRP A 1 134 ? 1.846 -0.522 -19.994 1.00 94.06 134 TRP A N 1
ATOM 952 C CA . TRP A 1 134 ? 0.569 -1.036 -19.499 1.00 94.06 134 TRP A CA 1
ATOM 953 C C . TRP A 1 134 ? 0.753 -2.197 -18.519 1.00 94.06 134 TRP A C 1
ATOM 955 O O . TRP A 1 134 ? 0.092 -2.243 -17.478 1.00 94.06 134 TRP A O 1
ATOM 965 N N . GLN A 1 135 ? 1.689 -3.100 -18.807 1.00 94.94 135 GLN A N 1
ATOM 966 C CA . GLN A 1 135 ? 2.058 -4.152 -17.877 1.00 94.94 135 GLN A CA 1
ATOM 967 C C . GLN A 1 135 ? 2.565 -3.538 -16.570 1.00 94.94 135 GLN A C 1
ATOM 969 O O . GLN A 1 135 ? 1.975 -3.817 -15.532 1.00 94.94 135 GLN A O 1
ATOM 974 N N . PHE A 1 136 ? 3.554 -2.644 -16.559 1.00 94.44 136 PHE A N 1
ATOM 975 C CA . PHE A 1 136 ? 3.990 -2.002 -15.308 1.00 94.44 136 PHE A CA 1
ATOM 976 C C . PHE A 1 136 ? 2.825 -1.427 -14.495 1.00 94.44 136 PHE A C 1
ATOM 978 O O . PHE A 1 136 ? 2.696 -1.752 -13.316 1.00 94.44 136 PHE A O 1
ATOM 985 N N . ARG A 1 137 ? 1.897 -0.708 -15.140 1.00 95.06 137 ARG A N 1
ATOM 986 C CA . ARG A 1 137 ? 0.686 -0.185 -14.482 1.00 95.06 137 ARG A CA 1
ATOM 987 C C . ARG A 1 137 ? -0.136 -1.284 -13.815 1.00 95.06 137 ARG A C 1
ATOM 989 O O . ARG A 1 137 ? -0.490 -1.150 -12.647 1.00 95.06 137 ARG A O 1
ATOM 996 N N . LEU A 1 138 ? -0.416 -2.381 -14.517 1.00 96.25 138 LEU A N 1
ATOM 997 C CA . LEU A 1 138 ? -1.155 -3.508 -13.943 1.00 96.25 138 LEU A CA 1
ATOM 998 C C . LEU A 1 138 ? -0.405 -4.191 -12.790 1.00 96.25 138 LEU A C 1
ATOM 1000 O O . LEU A 1 138 ? -1.045 -4.585 -11.818 1.00 96.25 138 LEU A O 1
ATOM 1004 N N . ALA A 1 139 ? 0.925 -4.325 -12.866 1.00 95.75 139 ALA A N 1
ATOM 1005 C CA . ALA A 1 139 ? 1.723 -4.879 -11.762 1.00 95.75 139 ALA A CA 1
ATOM 1006 C C . ALA A 1 139 ? 1.632 -3.972 -10.541 1.00 95.75 139 ALA A C 1
ATOM 1008 O O . ALA A 1 139 ? 1.304 -4.442 -9.455 1.00 95.75 139 ALA A O 1
ATOM 1009 N N . THR A 1 140 ? 1.859 -2.671 -10.722 1.00 95.38 140 THR A N 1
ATOM 1010 C CA . THR A 1 140 ? 1.762 -1.686 -9.644 1.00 95.38 140 THR A CA 1
ATOM 1011 C C . THR A 1 140 ? 0.371 -1.693 -9.021 1.00 95.38 140 THR A C 1
ATOM 1013 O O . THR A 1 140 ? 0.257 -1.725 -7.799 1.00 95.38 140 THR A O 1
ATOM 1016 N N . LEU A 1 141 ? -0.692 -1.730 -9.830 1.00 97.69 141 LEU A N 1
ATOM 1017 C CA . LEU A 1 141 ? -2.063 -1.830 -9.326 1.00 97.69 141 LEU A CA 1
ATOM 1018 C C . LEU A 1 141 ? -2.286 -3.115 -8.520 1.00 97.69 141 LEU A C 1
ATOM 1020 O O . LEU A 1 141 ? -2.891 -3.050 -7.454 1.00 97.69 141 LEU A O 1
ATOM 1024 N N . ALA A 1 142 ? -1.773 -4.260 -8.981 1.00 96.69 142 ALA A N 1
ATOM 1025 C CA . ALA A 1 142 ? -1.877 -5.526 -8.258 1.00 96.69 142 ALA A CA 1
ATOM 1026 C C . ALA A 1 142 ? -1.125 -5.491 -6.916 1.00 96.69 142 ALA A C 1
ATOM 1028 O O . ALA A 1 142 ? -1.688 -5.869 -5.889 1.00 96.69 142 ALA A O 1
ATOM 1029 N N . VAL A 1 143 ? 0.112 -4.982 -6.906 1.00 96.25 143 VAL A N 1
ATOM 1030 C CA . VAL A 1 143 ? 0.924 -4.819 -5.689 1.00 96.25 143 VAL A CA 1
ATOM 1031 C C . VAL A 1 143 ? 0.214 -3.904 -4.691 1.00 96.25 143 VAL A C 1
ATOM 1033 O O . VAL A 1 143 ? 0.063 -4.272 -3.527 1.00 96.25 143 VAL A O 1
ATOM 1036 N N . GLN A 1 144 ? -0.292 -2.754 -5.147 1.00 97.06 144 GLN A N 1
ATOM 1037 C CA . GLN A 1 144 ? -1.011 -1.811 -4.289 1.00 97.06 144 GLN A CA 1
ATOM 1038 C C . GLN A 1 144 ? -2.319 -2.403 -3.759 1.00 97.06 144 GLN A C 1
ATOM 1040 O O . GLN A 1 144 ? -2.622 -2.260 -2.575 1.00 97.06 144 GLN A O 1
ATOM 1045 N N . ALA A 1 145 ? -3.086 -3.101 -4.598 1.00 98.19 145 ALA A N 1
ATOM 1046 C CA . ALA A 1 145 ? -4.317 -3.755 -4.170 1.00 98.19 145 ALA A CA 1
ATOM 1047 C C . ALA A 1 145 ? -4.049 -4.796 -3.074 1.00 98.19 145 ALA A C 1
ATOM 1049 O O . ALA A 1 145 ? -4.740 -4.800 -2.056 1.00 98.19 145 ALA A O 1
ATOM 1050 N N . VAL A 1 146 ? -3.022 -5.635 -3.244 1.00 98.12 146 VAL A N 1
ATOM 1051 C CA . VAL A 1 146 ? -2.645 -6.653 -2.252 1.00 98.12 146 VAL A CA 1
ATOM 1052 C C . VAL A 1 146 ? -2.130 -6.015 -0.967 1.00 98.12 146 VAL A C 1
ATOM 1054 O O . VAL A 1 146 ? -2.576 -6.409 0.111 1.00 98.12 146 VAL A O 1
ATOM 1057 N N . LEU A 1 147 ? -1.267 -5.000 -1.064 1.00 97.56 147 LEU A N 1
ATOM 1058 C CA . LEU A 1 147 ? -0.767 -4.252 0.091 1.00 97.56 147 LEU A CA 1
ATOM 1059 C C . LEU A 1 147 ? -1.930 -3.729 0.948 1.00 97.56 147 LEU A C 1
ATOM 1061 O O . LEU A 1 147 ? -2.011 -4.022 2.143 1.00 97.56 147 LEU A O 1
ATOM 1065 N N . TRP A 1 148 ? -2.860 -2.992 0.337 1.00 97.00 148 TRP A N 1
ATOM 1066 C CA . TRP A 1 148 ? -3.973 -2.380 1.061 1.00 97.00 148 TRP A CA 1
ATOM 1067 C C . TRP A 1 148 ? -4.997 -3.400 1.556 1.00 97.00 148 TRP A C 1
ATOM 1069 O O . TRP A 1 148 ? -5.496 -3.258 2.674 1.00 97.00 148 TRP A O 1
ATOM 1079 N N . ALA A 1 149 ? -5.288 -4.442 0.773 1.00 98.12 149 ALA A N 1
ATOM 1080 C CA . ALA A 1 149 ? -6.218 -5.492 1.176 1.00 98.12 149 ALA A CA 1
ATOM 1081 C C . ALA A 1 149 ? -5.690 -6.275 2.383 1.00 98.12 149 ALA A C 1
ATOM 1083 O O . ALA A 1 149 ? -6.400 -6.424 3.379 1.00 98.12 149 ALA A O 1
ATOM 1084 N N . VAL A 1 150 ? -4.434 -6.731 2.334 1.00 98.44 150 VAL A N 1
ATOM 1085 C CA . VAL A 1 150 ? -3.823 -7.481 3.440 1.00 98.44 150 VAL A CA 1
ATOM 1086 C C . VAL A 1 150 ? -3.702 -6.597 4.675 1.00 98.44 150 VAL A C 1
ATOM 1088 O O . VAL A 1 150 ? -4.096 -7.026 5.760 1.00 98.44 150 VAL A O 1
ATOM 1091 N N . PHE A 1 151 ? -3.238 -5.352 4.523 1.00 98.12 151 PHE A N 1
ATOM 1092 C CA . PHE A 1 151 ? -3.162 -4.421 5.646 1.00 98.12 151 PHE A CA 1
ATOM 1093 C C . PHE A 1 151 ? -4.536 -4.210 6.289 1.00 98.12 151 PHE A C 1
ATOM 1095 O O . PHE A 1 151 ? -4.681 -4.402 7.495 1.00 98.12 151 PHE A O 1
ATOM 1102 N N . GLY A 1 152 ? -5.550 -3.860 5.492 1.00 96.19 152 GLY A N 1
ATOM 1103 C CA . GLY A 1 152 ? -6.897 -3.574 5.980 1.00 96.19 152 GLY A CA 1
ATOM 1104 C C . GLY A 1 152 ? -7.545 -4.767 6.682 1.00 96.19 152 GLY A C 1
ATOM 1105 O O . GLY A 1 152 ? -8.123 -4.601 7.755 1.00 96.19 152 GLY A O 1
ATOM 1106 N N . LEU A 1 153 ? -7.404 -5.974 6.126 1.00 98.06 153 LEU A N 1
ATOM 1107 C CA . LEU A 1 153 ? -7.954 -7.196 6.717 1.00 98.06 153 LEU A CA 1
ATOM 1108 C C . LEU A 1 153 ? -7.241 -7.574 8.019 1.00 98.06 153 LEU A C 1
ATOM 1110 O O . LEU A 1 153 ? -7.897 -7.780 9.041 1.00 98.06 153 LEU A O 1
ATOM 1114 N N . VAL A 1 154 ? -5.906 -7.646 8.004 1.00 98.12 154 VAL A N 1
ATOM 1115 C CA . VAL A 1 154 ? -5.127 -8.052 9.183 1.00 98.12 154 VAL A CA 1
ATOM 1116 C C . VAL A 1 154 ? -5.281 -7.016 10.292 1.00 98.12 154 VAL A C 1
ATOM 1118 O O . VAL A 1 154 ? -5.630 -7.371 11.420 1.00 98.12 154 VAL A O 1
ATOM 1121 N N . PHE A 1 155 ? -5.100 -5.733 9.975 1.00 97.50 155 PHE A N 1
ATOM 1122 C CA . PHE A 1 155 ? -5.241 -4.669 10.961 1.00 97.50 155 PHE A CA 1
ATOM 1123 C C . PHE A 1 155 ? -6.675 -4.563 11.470 1.00 97.50 155 PHE A C 1
ATOM 1125 O O . PHE A 1 155 ? -6.864 -4.440 12.675 1.00 97.50 155 PHE A O 1
ATOM 1132 N N . GLY A 1 156 ? -7.678 -4.663 10.593 1.00 94.62 156 GLY A N 1
ATOM 1133 C CA . GLY A 1 156 ? -9.091 -4.618 10.966 1.00 94.62 156 GLY A CA 1
ATOM 1134 C C . GLY A 1 156 ? -9.456 -5.703 11.977 1.00 94.62 156 GLY A C 1
ATOM 1135 O O . GLY A 1 156 ? -9.944 -5.386 13.061 1.00 94.62 156 GLY A O 1
ATOM 1136 N N . VAL A 1 157 ? -9.116 -6.964 11.686 1.00 96.31 157 VAL A N 1
ATOM 1137 C CA . VAL A 1 157 ? -9.360 -8.098 12.596 1.00 96.31 157 VAL A CA 1
ATOM 1138 C C . VAL A 1 157 ? -8.619 -7.919 13.923 1.00 96.31 157 VAL A C 1
ATOM 1140 O O . VAL A 1 157 ? -9.171 -8.168 14.999 1.00 96.31 157 VAL A O 1
ATOM 1143 N N . LEU A 1 158 ? -7.356 -7.489 13.879 1.00 94.88 158 LEU A N 1
ATOM 1144 C CA . LEU A 1 158 ? -6.570 -7.270 15.089 1.00 94.88 158 LEU A CA 1
ATOM 1145 C C . LEU A 1 158 ? -7.090 -6.077 15.902 1.00 94.88 158 LEU A C 1
ATOM 1147 O O . LEU A 1 158 ? -7.098 -6.149 17.129 1.00 94.88 158 LEU A O 1
ATOM 1151 N N . ALA A 1 159 ? -7.530 -4.994 15.272 1.00 92.88 159 ALA A N 1
ATOM 1152 C CA . ALA A 1 159 ? -8.087 -3.832 15.954 1.00 92.88 159 ALA A CA 1
ATOM 1153 C C . ALA A 1 159 ? -9.448 -4.162 16.580 1.00 92.88 159 ALA A C 1
ATOM 1155 O O . ALA A 1 159 ? -9.656 -3.868 17.756 1.00 92.88 159 ALA A O 1
ATOM 1156 N N . GLU A 1 160 ? -10.331 -4.851 15.856 1.00 92.00 160 GLU A N 1
ATOM 1157 C CA . GLU A 1 160 ? -11.638 -5.290 16.358 1.00 92.00 160 GLU A CA 1
ATOM 1158 C C . GLU A 1 160 ? -11.486 -6.163 17.608 1.00 92.00 160 GLU A C 1
ATOM 1160 O O . GLU A 1 160 ? -12.044 -5.851 18.658 1.00 92.00 160 GLU A O 1
ATOM 1165 N N . ARG A 1 161 ? -10.615 -7.178 17.559 1.00 90.31 161 ARG A N 1
ATOM 1166 C CA . ARG A 1 161 ? -10.317 -8.029 18.726 1.00 90.31 161 ARG A CA 1
ATOM 1167 C C . ARG A 1 161 ? -9.722 -7.262 19.912 1.00 90.31 161 ARG A C 1
ATOM 1169 O O . ARG A 1 161 ? -9.750 -7.768 21.030 1.00 90.31 161 ARG A O 1
ATOM 1176 N N . LEU A 1 162 ? -9.097 -6.098 19.689 1.00 89.69 162 LEU A N 1
ATOM 1177 C CA . LEU A 1 162 ? -8.583 -5.246 20.772 1.00 89.69 162 LEU A CA 1
ATOM 1178 C C . LEU A 1 162 ? -9.696 -4.415 21.410 1.00 89.69 162 LEU A C 1
ATOM 1180 O O . LEU A 1 162 ? -9.709 -4.235 22.625 1.00 89.69 162 LEU A O 1
ATOM 1184 N N . LEU A 1 163 ? -10.556 -3.846 20.567 1.00 88.00 163 LEU A N 1
ATOM 1185 C CA . LEU A 1 163 ? -11.543 -2.839 20.945 1.00 88.00 163 LEU A CA 1
ATOM 1186 C C . LEU A 1 163 ? -12.864 -3.459 21.407 1.00 88.00 163 LEU A C 1
ATOM 1188 O O . LEU A 1 163 ? -13.581 -2.838 22.189 1.00 88.00 163 LEU A O 1
ATOM 1192 N N . THR A 1 164 ? -13.152 -4.688 20.984 1.00 87.56 164 THR A N 1
ATOM 1193 C CA . THR A 1 164 ? -14.340 -5.455 21.362 1.00 87.56 164 THR A CA 1
ATOM 1194 C C . THR A 1 164 ? -13.910 -6.771 22.023 1.00 87.56 164 THR A C 1
ATOM 1196 O O . THR A 1 164 ? -13.862 -7.815 21.371 1.00 87.56 164 THR A O 1
ATOM 1199 N N . PRO A 1 165 ? -13.547 -6.760 23.319 1.00 73.31 165 PRO A N 1
ATOM 1200 C CA . PRO A 1 165 ? -13.274 -7.990 24.052 1.00 73.31 165 PRO A CA 1
ATOM 1201 C C . PRO A 1 165 ? -14.535 -8.861 24.096 1.00 73.31 165 PRO A C 1
ATOM 1203 O O . PRO A 1 165 ? -15.619 -8.351 24.374 1.00 73.31 165 PRO A O 1
ATOM 1206 N N . ALA A 1 166 ? -14.399 -10.166 23.834 1.00 66.25 166 ALA A N 1
ATOM 1207 C CA . ALA A 1 166 ? -15.503 -11.118 23.928 1.00 66.25 166 ALA A CA 1
ATOM 1208 C C . ALA A 1 166 ? -16.228 -10.962 25.276 1.00 66.25 166 ALA A C 1
ATOM 1210 O O . ALA A 1 166 ? -15.586 -11.048 26.326 1.00 66.25 166 ALA A O 1
ATOM 1211 N N . SER A 1 167 ? -17.545 -10.714 25.224 1.00 55.25 167 SER A N 1
ATOM 1212 C CA . SER A 1 167 ? -18.446 -10.660 26.381 1.00 55.25 167 SER A CA 1
ATOM 1213 C C . SER A 1 167 ? -18.043 -11.711 27.403 1.00 55.25 167 SER A C 1
ATOM 1215 O O . SER A 1 167 ? -18.013 -12.903 27.091 1.00 55.25 167 SER A O 1
ATOM 1217 N N . ALA A 1 168 ? -17.694 -11.260 28.607 1.00 53.78 168 ALA A N 1
ATOM 1218 C CA . ALA A 1 168 ? -17.350 -12.127 29.718 1.00 53.78 168 ALA A CA 1
ATOM 1219 C C . ALA A 1 168 ? -18.382 -13.259 29.820 1.00 53.78 168 ALA A C 1
ATOM 1221 O O . ALA A 1 168 ? -19.576 -13.008 29.982 1.00 53.78 168 ALA A O 1
ATOM 1222 N N . ARG A 1 169 ? -17.908 -14.503 29.675 1.00 55.12 169 ARG A N 1
ATOM 1223 C CA . ARG A 1 169 ? -18.684 -15.731 29.874 1.00 55.12 169 ARG A CA 1
ATOM 1224 C C . ARG A 1 169 ? -19.526 -15.562 31.150 1.00 55.12 169 ARG A C 1
ATOM 1226 O O . ARG A 1 169 ? -18.925 -15.278 32.190 1.00 55.12 169 ARG A O 1
ATOM 1233 N N . PRO A 1 170 ? -20.864 -15.698 31.111 1.00 56.56 170 PRO A N 1
ATOM 1234 C CA . PRO A 1 170 ? -21.659 -15.570 32.321 1.00 56.56 170 PRO A CA 1
ATOM 1235 C C . PRO A 1 170 ? -21.221 -16.665 33.299 1.00 56.56 170 PRO A C 1
ATOM 1237 O O . PRO A 1 170 ? -21.419 -17.856 33.064 1.00 56.56 170 PRO A O 1
ATOM 1240 N N . ARG A 1 171 ? -20.561 -16.256 34.3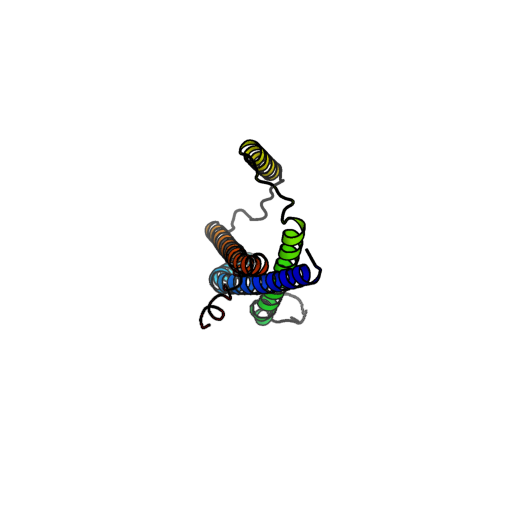89 1.00 61.41 171 ARG A N 1
ATOM 1241 C CA . ARG A 1 171 ? -20.407 -17.073 35.595 1.00 61.41 171 ARG A CA 1
ATOM 1242 C C . ARG A 1 171 ? -21.785 -17.152 36.242 1.00 61.41 171 ARG A C 1
ATOM 1244 O O . ARG A 1 171 ? -22.124 -16.318 37.071 1.00 61.41 171 ARG A O 1
ATOM 1251 N N . SER A 1 172 ? -22.592 -18.116 35.830 1.00 60.66 172 SER A N 1
ATOM 1252 C CA . SER A 1 172 ? -23.849 -18.439 36.505 1.00 60.66 172 SER A CA 1
ATOM 1253 C C . SER A 1 172 ? -24.177 -19.915 36.295 1.00 60.66 172 SER A C 1
ATOM 1255 O O . SER A 1 172 ? -25.110 -20.261 35.579 1.00 60.66 172 SER A O 1
ATOM 1257 N N . ALA A 1 173 ? -23.362 -20.792 36.878 1.00 58.72 173 ALA A N 1
ATOM 1258 C CA . ALA A 1 173 ? -23.695 -22.211 37.015 1.00 58.72 173 ALA A CA 1
ATOM 1259 C C . ALA A 1 173 ? -23.287 -22.801 38.381 1.00 58.72 173 ALA A C 1
ATOM 1261 O O . ALA A 1 173 ? -23.390 -24.003 38.568 1.00 58.72 173 ALA A O 1
ATOM 1262 N N . GLU A 1 174 ? -22.861 -21.981 39.352 1.00 59.28 174 GLU A N 1
ATOM 1263 C CA . GLU A 1 174 ? -22.333 -22.471 40.640 1.00 59.28 174 GLU A CA 1
ATOM 1264 C C . GLU A 1 174 ? -23.040 -21.842 41.856 1.00 59.28 174 GLU A C 1
ATOM 1266 O O . GLU A 1 174 ? -22.439 -21.587 42.891 1.00 59.28 174 GLU A O 1
ATOM 1271 N N . THR A 1 175 ? -24.335 -21.529 41.744 1.00 59.00 175 THR A N 1
ATOM 1272 C CA . THR A 1 175 ? -25.122 -21.032 42.899 1.00 59.00 175 THR A CA 1
ATOM 1273 C C . THR A 1 175 ? -26.518 -21.660 43.003 1.00 59.00 175 THR A C 1
ATOM 1275 O O . THR A 1 175 ? -27.324 -21.214 43.802 1.00 59.00 175 THR A O 1
ATOM 1278 N N . VAL A 1 176 ? -26.827 -22.716 42.238 1.00 58.34 176 VAL A N 1
ATOM 1279 C CA . VAL A 1 176 ? -28.155 -23.381 42.289 1.00 58.34 176 VAL A CA 1
ATOM 1280 C C . VAL A 1 176 ? -28.083 -24.827 42.812 1.00 58.34 176 VAL A C 1
ATOM 1282 O O . VAL A 1 176 ? -29.067 -25.549 42.783 1.00 58.34 176 VAL A O 1
ATOM 1285 N N . ALA A 1 177 ? -26.939 -25.256 43.347 1.00 57.19 177 ALA A N 1
ATOM 1286 C CA . ALA A 1 177 ? -26.863 -26.469 44.161 1.00 57.19 177 ALA A CA 1
ATOM 1287 C C . ALA A 1 177 ? -26.792 -26.067 45.642 1.00 57.19 177 ALA A C 1
ATOM 1289 O O . ALA A 1 177 ? -25.718 -26.068 46.242 1.00 57.19 177 ALA A O 1
ATOM 1290 N N . ALA A 1 178 ? -27.938 -25.641 46.175 1.00 47.88 178 ALA A N 1
ATOM 1291 C CA . ALA A 1 178 ? -28.219 -25.511 47.602 1.00 47.88 178 ALA A CA 1
ATOM 1292 C C . ALA A 1 178 ? -29.414 -26.411 47.930 1.00 47.88 178 ALA A C 1
ATOM 1294 O O . ALA A 1 178 ? -30.346 -26.446 47.091 1.00 47.88 178 ALA A O 1
#

Secondary structure (DSSP, 8-state):
--HHHHHHHHHHHHHHHHHHHHHHHHHHHHHHHHHHHHHHHHHHHHTTT-----S---SS-HHHIIIIIHHHHHHHHHHHHHHHHHHHHHHHTTTS-PPPHHHHHHHHHHHHHHHHHSPP---S-TTS-HHHHHHHHHHHHHHHHHHHHHHHHHHHHHHHHHHS--------SSSS--

Foldseek 3Di:
DDPVLLVLLLVLLLVLLLQLLVQLLVLCLVLPPVLVVVVVVVVCVVVPNDPCPPDDPPPADPVCCSPVVSSVVSNVVSSVVSSVVSNVCVVCVPVDDDQDPVNVVVVVVVVVVVVVPPDDDDPDDPPDDPVSVVSVVVSVVVSVVSSCVSSCVSSVVSSCCSVDPPDPDPPDDPPPPD

Radius of gyration: 24.3 Å; chains: 1; bounding box: 64×47×77 Å

pLDDT: mean 87.29, std 13.19, range [47.88, 98.56]